Protein AF-C6M3B5-F1 (afdb_monomer)

Mean predicted aligned error: 11.92 Å

pLDDT: mean 76.19, std 9.46, range [53.72, 88.88]

Solvent-accessible surface area (backbone atoms only — not comparable to full-atom values): 9439 Å² total; per-residue (Å²): 133,55,73,62,57,55,43,30,52,51,47,50,52,51,34,53,52,51,49,54,52,51,52,51,53,51,52,51,50,58,68,57,42,79,78,80,58,57,77,77,69,49,50,60,62,51,52,53,50,50,50,52,50,51,52,39,49,53,50,64,75,39,30,64,60,50,34,56,70,74,48,55,76,87,71,68,60,84,68,78,72,73,92,54,72,64,62,60,51,25,51,50,38,29,52,51,11,51,51,39,32,67,55,18,52,58,51,46,52,50,55,49,49,50,54,53,50,53,56,72,68,56,84,60,91,84,60,58,67,76,71,74,56,41,74,67,52,54,52,45,52,54,51,31,49,51,39,32,53,51,11,52,45,27,50,77,37,16,69,60,52,45,54,53,55,60,73,77,105

Organism: NCBI:txid547045

Structure (mmCIF, N/CA/C/O backbone):
data_AF-C6M3B5-F1
#
_entry.id   AF-C6M3B5-F1
#
loop_
_atom_site.group_PDB
_atom_site.id
_atom_site.type_symbol
_atom_site.label_atom_id
_atom_site.label_alt_id
_atom_site.label_comp_id
_atom_site.label_asym_id
_atom_site.label_entity_id
_atom_site.label_seq_id
_atom_site.pdbx_PDB_ins_code
_atom_site.Cartn_x
_atom_site.Cartn_y
_atom_site.Cartn_z
_atom_site.occupancy
_atom_site.B_iso_or_equiv
_atom_site.auth_seq_id
_atom_site.auth_comp_id
_atom_site.auth_asym_id
_atom_site.auth_atom_id
_atom_site.pdbx_PDB_model_num
ATOM 1 N N . MET A 1 1 ? -5.257 0.038 29.234 1.00 53.72 1 MET A N 1
ATOM 2 C CA . MET A 1 1 ? -4.428 0.875 28.338 1.00 53.72 1 MET A CA 1
ATOM 3 C C . MET A 1 1 ? -5.213 2.118 27.982 1.00 53.72 1 MET A C 1
ATOM 5 O O . MET A 1 1 ? -6.385 1.980 27.654 1.00 53.72 1 MET A O 1
ATOM 9 N N . SER A 1 2 ? -4.613 3.307 28.069 1.00 69.38 2 SER A N 1
ATOM 10 C CA . SER A 1 2 ? -5.302 4.526 27.627 1.00 69.38 2 SER A CA 1
ATOM 11 C C . SER A 1 2 ? -5.334 4.596 26.090 1.00 69.38 2 SER A C 1
ATOM 13 O O . SER A 1 2 ? -4.387 4.129 25.448 1.00 69.38 2 SER A O 1
ATOM 15 N N . PRO A 1 3 ? -6.372 5.193 25.472 1.00 67.06 3 PRO A N 1
ATOM 16 C CA . PRO A 1 3 ? -6.440 5.389 24.016 1.00 67.06 3 PRO A CA 1
ATOM 17 C C . PRO A 1 3 ? -5.174 6.044 23.441 1.00 67.06 3 PRO A C 1
ATOM 19 O O . PRO A 1 3 ? -4.688 5.674 22.374 1.00 67.06 3 PRO A O 1
ATOM 22 N N . LYS A 1 4 ? -4.563 6.943 24.219 1.00 69.88 4 LYS A N 1
ATOM 23 C CA . LYS A 1 4 ? -3.282 7.587 23.915 1.00 69.88 4 LYS A CA 1
ATOM 24 C C . LYS A 1 4 ? -2.112 6.600 23.819 1.00 69.88 4 LYS A C 1
ATOM 26 O O . LYS A 1 4 ? -1.291 6.726 22.917 1.00 69.88 4 LYS A O 1
ATOM 31 N N . GLN A 1 5 ? -2.025 5.612 24.712 1.00 70.62 5 GLN A N 1
ATOM 32 C CA . GLN A 1 5 ? -0.976 4.584 24.659 1.00 70.62 5 GLN A CA 1
ATOM 33 C C . GLN A 1 5 ? -1.123 3.691 23.425 1.00 70.62 5 GLN A C 1
ATOM 35 O O . GLN A 1 5 ? -0.129 3.407 22.763 1.00 70.62 5 GLN A O 1
ATOM 40 N N . ILE A 1 6 ? -2.356 3.303 23.084 1.00 75.62 6 ILE A N 1
ATOM 41 C CA . ILE A 1 6 ? -2.641 2.508 21.880 1.00 75.62 6 ILE A CA 1
ATOM 42 C C . ILE A 1 6 ? -2.225 3.288 20.630 1.00 75.62 6 ILE A C 1
ATOM 44 O O . ILE A 1 6 ? -1.546 2.743 19.763 1.00 75.62 6 ILE A O 1
ATOM 48 N N . LEU A 1 7 ? -2.557 4.581 20.568 1.00 74.62 7 LEU A N 1
ATOM 49 C CA . LEU A 1 7 ? -2.202 5.431 19.436 1.00 74.62 7 LEU A CA 1
ATOM 50 C C . LEU A 1 7 ? -0.683 5.619 19.301 1.00 74.62 7 LEU A C 1
ATOM 52 O O . LEU A 1 7 ? -0.159 5.531 18.197 1.00 74.62 7 LEU A O 1
ATOM 56 N N . ILE A 1 8 ? 0.045 5.801 20.407 1.00 77.00 8 ILE A N 1
ATOM 57 C CA . ILE A 1 8 ? 1.518 5.878 20.393 1.00 77.00 8 ILE A CA 1
ATOM 58 C C . ILE A 1 8 ? 2.134 4.582 19.845 1.00 77.00 8 ILE A C 1
ATOM 60 O O . ILE A 1 8 ? 3.068 4.637 19.043 1.00 77.00 8 ILE A O 1
ATOM 64 N N . VAL A 1 9 ? 1.615 3.419 20.255 1.00 77.25 9 VAL A N 1
ATOM 65 C CA . VAL A 1 9 ? 2.080 2.117 19.751 1.00 77.25 9 VAL A CA 1
ATOM 66 C C . VAL A 1 9 ? 1.764 1.966 18.262 1.00 77.25 9 VAL A C 1
ATOM 68 O O . VAL A 1 9 ? 2.643 1.572 17.500 1.00 77.25 9 VAL A O 1
ATOM 71 N N . ALA A 1 10 ? 0.556 2.338 17.831 1.00 78.31 10 ALA A N 1
ATOM 72 C CA . ALA A 1 10 ? 0.160 2.298 16.425 1.00 78.31 10 ALA A CA 1
ATOM 73 C C . ALA A 1 10 ? 1.048 3.198 15.551 1.00 78.31 10 ALA A C 1
ATOM 75 O O . ALA A 1 10 ? 1.528 2.754 14.511 1.00 78.31 10 ALA A O 1
ATOM 76 N N . VAL A 1 11 ? 1.342 4.425 15.999 1.00 81.12 11 VAL A N 1
ATOM 77 C CA . VAL A 1 11 ? 2.257 5.342 15.299 1.00 81.12 11 VAL A CA 1
ATOM 78 C C . VAL A 1 11 ? 3.643 4.716 15.158 1.00 81.12 11 VAL A C 1
ATOM 80 O O . VAL A 1 11 ? 4.186 4.693 14.059 1.00 81.12 11 VAL A O 1
ATOM 83 N N . ARG A 1 12 ? 4.206 4.142 16.229 1.00 82.12 12 ARG A N 1
ATOM 84 C CA . ARG A 1 12 ? 5.513 3.465 16.159 1.00 82.12 12 ARG A CA 1
ATOM 85 C C . ARG A 1 12 ? 5.517 2.291 15.184 1.00 82.12 12 ARG A C 1
ATOM 87 O O . ARG A 1 12 ? 6.481 2.131 14.441 1.00 82.12 12 ARG A O 1
ATOM 94 N N . LEU A 1 13 ? 4.452 1.492 15.168 1.00 82.25 13 LEU A N 1
ATOM 95 C CA . LEU A 1 13 ? 4.324 0.376 14.234 1.00 82.25 13 LEU A CA 1
ATOM 96 C C . LEU A 1 13 ? 4.304 0.870 12.780 1.00 82.25 13 LEU A C 1
ATOM 98 O O . LEU A 1 13 ? 5.015 0.327 11.940 1.00 82.25 13 LEU A O 1
ATOM 102 N N . ILE A 1 14 ? 3.545 1.935 12.501 1.00 82.31 14 ILE A N 1
ATOM 103 C CA . ILE A 1 14 ? 3.485 2.566 11.176 1.00 82.31 14 ILE A CA 1
ATOM 104 C C . ILE A 1 14 ? 4.865 3.067 10.752 1.00 82.31 14 ILE A C 1
ATOM 106 O O . ILE A 1 14 ? 5.270 2.826 9.619 1.00 82.31 14 ILE A O 1
ATOM 110 N N . VAL A 1 15 ? 5.611 3.710 11.656 1.00 85.56 15 VAL A N 1
ATOM 111 C CA . VAL A 1 15 ? 6.975 4.156 11.348 1.00 85.56 15 VAL A CA 1
ATOM 112 C C . VAL A 1 15 ? 7.890 2.985 11.005 1.00 85.56 15 VAL A C 1
ATOM 114 O O . VAL A 1 15 ? 8.626 3.069 10.028 1.00 85.56 15 VAL A O 1
ATOM 117 N N . LEU A 1 16 ? 7.843 1.887 11.766 1.00 85.50 16 LEU A N 1
ATOM 118 C CA . LEU A 1 16 ? 8.659 0.705 11.471 1.00 85.50 16 LEU A CA 1
ATOM 119 C C . LEU A 1 16 ? 8.343 0.137 10.085 1.00 85.50 16 LEU A C 1
ATOM 121 O O . LEU A 1 16 ? 9.261 -0.135 9.315 1.00 85.50 16 LEU A O 1
ATOM 125 N N . ILE A 1 17 ? 7.058 0.013 9.748 1.00 84.94 17 ILE A N 1
ATOM 126 C CA . ILE A 1 17 ? 6.621 -0.437 8.421 1.00 84.94 17 ILE A CA 1
ATOM 127 C C . ILE A 1 17 ? 7.133 0.525 7.340 1.00 84.94 17 ILE A C 1
ATOM 129 O O . ILE A 1 17 ? 7.702 0.078 6.347 1.00 84.94 17 ILE A O 1
ATOM 133 N N . GLY A 1 18 ? 6.995 1.835 7.555 1.00 83.50 18 GLY A N 1
ATOM 134 C CA . GLY A 1 18 ? 7.456 2.866 6.628 1.00 83.50 18 GLY A CA 1
ATOM 135 C C . GLY A 1 18 ? 8.967 2.836 6.387 1.00 83.50 18 GLY A C 1
ATOM 136 O O . GLY A 1 18 ? 9.408 2.933 5.241 1.00 83.50 18 GLY A O 1
ATOM 137 N N . ILE A 1 19 ? 9.769 2.631 7.437 1.00 86.00 19 ILE A N 1
ATOM 138 C CA . ILE A 1 19 ? 11.229 2.482 7.329 1.00 86.00 19 ILE A CA 1
ATOM 139 C C . ILE A 1 19 ? 11.580 1.241 6.506 1.00 86.00 19 ILE A C 1
ATOM 141 O O . ILE A 1 19 ? 12.385 1.337 5.583 1.00 86.00 19 ILE A O 1
ATOM 145 N N . VAL A 1 20 ? 10.965 0.093 6.807 1.00 87.00 20 VAL A N 1
ATOM 146 C CA . VAL A 1 20 ? 11.221 -1.162 6.082 1.00 87.00 20 VAL A CA 1
ATOM 147 C C . VAL A 1 20 ? 10.858 -1.025 4.603 1.00 87.00 20 VAL A C 1
ATOM 149 O O . VAL A 1 20 ? 11.650 -1.416 3.748 1.00 87.00 20 VAL A O 1
ATOM 152 N N . GLN A 1 21 ? 9.710 -0.420 4.288 1.00 83.06 21 GLN A N 1
ATOM 153 C CA . GLN A 1 21 ? 9.297 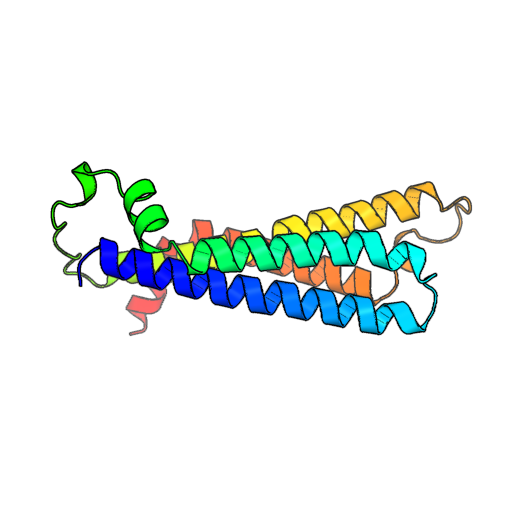-0.161 2.905 1.00 83.06 21 GLN A CA 1
ATOM 154 C C . GLN A 1 21 ? 10.280 0.767 2.184 1.00 83.06 21 GLN A C 1
ATOM 156 O O . GLN A 1 21 ? 10.737 0.443 1.092 1.00 83.06 21 GLN A O 1
ATOM 161 N N . THR A 1 22 ? 10.670 1.875 2.820 1.00 86.06 22 THR A N 1
ATOM 162 C CA . THR A 1 22 ? 11.637 2.834 2.257 1.00 86.06 22 THR A CA 1
ATOM 163 C C . THR A 1 22 ? 12.978 2.156 1.971 1.00 86.06 22 THR A C 1
ATOM 165 O O . THR A 1 22 ? 13.553 2.345 0.901 1.00 86.06 22 THR A O 1
ATOM 168 N N . LEU A 1 23 ? 13.461 1.321 2.897 1.00 84.81 23 LEU A N 1
ATOM 169 C CA . LEU A 1 23 ? 14.717 0.595 2.735 1.00 84.81 23 LEU A CA 1
ATOM 170 C C . LEU A 1 23 ? 14.631 -0.451 1.616 1.00 84.81 23 LEU A C 1
ATOM 172 O O . LEU A 1 23 ? 15.552 -0.552 0.809 1.00 84.81 23 LEU A O 1
ATOM 176 N N . SER A 1 24 ? 13.515 -1.181 1.526 1.00 83.00 24 SER A N 1
ATOM 177 C CA . SER A 1 24 ? 13.271 -2.131 0.436 1.00 83.00 24 SER A CA 1
ATOM 178 C C . SER A 1 24 ? 13.305 -1.436 -0.925 1.00 83.00 24 SER A C 1
ATOM 180 O O . SER A 1 24 ? 13.967 -1.926 -1.836 1.00 83.00 24 SER A O 1
ATOM 182 N N . SER A 1 25 ? 12.661 -0.272 -1.055 1.00 80.19 25 SER A N 1
ATOM 183 C CA . SER A 1 25 ? 12.676 0.504 -2.299 1.00 80.19 25 SER A CA 1
ATOM 184 C C . SER A 1 25 ? 14.082 0.972 -2.677 1.00 80.19 25 SER A C 1
ATOM 186 O O . SER A 1 25 ? 14.452 0.899 -3.847 1.00 80.19 25 SER A O 1
ATOM 188 N N . ILE A 1 26 ? 14.897 1.392 -1.702 1.00 82.62 26 ILE A N 1
ATOM 189 C CA . ILE A 1 26 ? 16.305 1.751 -1.939 1.00 82.62 26 ILE A CA 1
ATOM 190 C C . ILE A 1 26 ? 17.083 0.546 -2.491 1.00 82.62 26 ILE A C 1
ATOM 192 O O . ILE A 1 26 ? 17.797 0.685 -3.483 1.00 82.62 26 ILE A O 1
ATOM 196 N N . VAL A 1 27 ? 16.919 -0.643 -1.899 1.00 81.69 27 VAL A N 1
ATOM 197 C CA . VAL A 1 27 ? 17.578 -1.875 -2.373 1.00 81.69 27 VAL A CA 1
ATOM 198 C C . VAL A 1 27 ? 17.167 -2.209 -3.808 1.00 81.69 27 VAL A C 1
ATOM 200 O O . VAL A 1 27 ? 18.026 -2.541 -4.624 1.00 81.69 27 VAL A O 1
ATOM 203 N N . THR A 1 28 ? 15.883 -2.078 -4.149 1.00 78.50 28 THR A N 1
ATOM 204 C CA . THR A 1 28 ? 15.387 -2.314 -5.512 1.00 78.50 28 THR A CA 1
ATOM 205 C C . THR A 1 28 ? 16.019 -1.364 -6.531 1.00 78.50 28 THR A C 1
ATOM 207 O O . THR A 1 28 ? 16.408 -1.809 -7.609 1.00 78.50 28 THR A O 1
ATOM 210 N N . ILE A 1 29 ? 16.194 -0.085 -6.182 1.00 77.56 29 ILE A N 1
ATOM 211 C CA . ILE A 1 29 ? 16.874 0.896 -7.044 1.00 77.56 29 ILE A CA 1
ATOM 212 C C . ILE A 1 29 ? 18.324 0.479 -7.290 1.00 77.56 29 ILE A C 1
ATOM 214 O O . ILE A 1 29 ? 18.774 0.477 -8.433 1.00 77.56 29 ILE A O 1
ATOM 218 N N . PHE A 1 30 ? 19.050 0.071 -6.244 1.00 76.06 30 PHE A N 1
ATOM 219 C CA . PHE A 1 30 ? 20.430 -0.394 -6.397 1.00 76.06 30 PHE A CA 1
ATOM 220 C C . PHE A 1 30 ? 20.525 -1.672 -7.242 1.00 76.06 30 PHE A C 1
ATOM 222 O O . PHE A 1 30 ? 21.401 -1.760 -8.102 1.00 76.06 30 PHE A O 1
ATOM 229 N N . ALA A 1 31 ? 19.600 -2.620 -7.071 1.00 75.81 31 ALA A N 1
ATOM 230 C CA . ALA A 1 31 ? 19.555 -3.846 -7.869 1.00 75.81 31 ALA A CA 1
ATOM 231 C C . ALA A 1 31 ? 19.310 -3.573 -9.366 1.00 75.81 31 ALA A C 1
ATOM 233 O O . ALA A 1 31 ? 19.891 -4.246 -10.212 1.00 75.81 31 ALA A O 1
ATOM 234 N N . GLN A 1 32 ? 18.492 -2.569 -9.697 1.00 68.31 32 GLN A N 1
ATOM 235 C CA . GLN A 1 32 ? 18.211 -2.164 -11.083 1.00 68.31 32 GLN A CA 1
ATOM 236 C C . GLN A 1 32 ? 19.294 -1.244 -11.669 1.00 68.31 32 GLN A C 1
ATOM 238 O O . GLN A 1 32 ? 19.488 -1.194 -12.880 1.00 68.31 32 GLN A O 1
ATOM 243 N N . SER A 1 33 ? 20.039 -0.526 -10.823 1.00 62.50 33 SER A N 1
ATOM 244 C CA . SER A 1 33 ? 21.076 0.411 -11.270 1.00 62.50 33 SER A CA 1
ATOM 245 C C . SER A 1 33 ? 22.299 -0.252 -11.908 1.00 62.50 33 SER A C 1
ATOM 247 O O . SER A 1 33 ? 23.014 0.400 -12.663 1.00 62.50 33 SER A O 1
ATOM 249 N N . GLY A 1 34 ? 22.520 -1.545 -11.644 1.00 59.31 34 GLY A N 1
ATOM 250 C CA . GLY A 1 34 ? 23.639 -2.303 -12.202 1.00 59.31 34 GLY A CA 1
ATOM 251 C C . GLY A 1 34 ? 23.556 -2.566 -13.710 1.00 59.31 34 GLY A C 1
ATOM 252 O O . GLY A 1 34 ? 24.570 -2.954 -14.284 1.00 59.31 34 GLY A O 1
ATOM 253 N N . SER A 1 35 ? 22.395 -2.372 -14.355 1.00 58.09 35 SER A N 1
ATOM 254 C CA . SER A 1 35 ? 22.210 -2.725 -15.770 1.00 58.09 35 SER A CA 1
ATOM 255 C C . SER A 1 35 ? 22.189 -1.544 -16.745 1.00 58.09 35 SER A C 1
ATOM 257 O O . SER A 1 35 ? 22.676 -1.721 -17.855 1.00 58.09 35 SER A O 1
ATOM 259 N N . GLU A 1 36 ? 21.662 -0.360 -16.395 1.00 58.19 36 GLU A N 1
ATOM 260 C CA . GLU A 1 36 ? 21.395 0.688 -17.415 1.00 58.19 36 GLU A CA 1
ATOM 261 C C . GLU A 1 36 ? 21.454 2.158 -16.934 1.00 58.19 36 GLU A C 1
ATOM 263 O O . GLU A 1 36 ? 21.323 3.071 -17.751 1.00 58.19 36 GLU A O 1
ATOM 268 N N . TYR A 1 37 ? 21.665 2.442 -15.641 1.00 59.50 37 TYR A N 1
ATOM 269 C CA 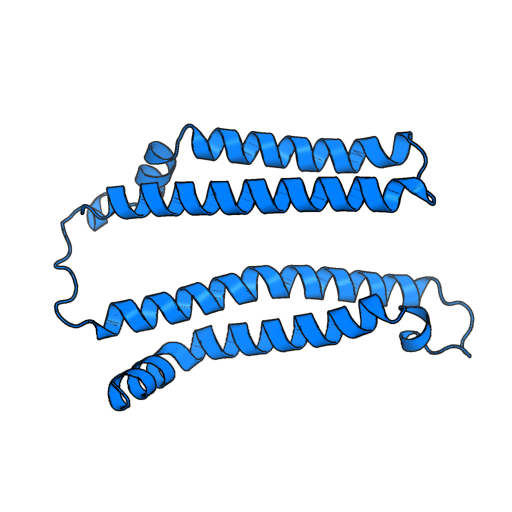. TYR A 1 37 ? 21.515 3.808 -15.112 1.00 59.50 37 TYR A CA 1
ATOM 270 C C . TYR A 1 37 ? 22.838 4.569 -14.966 1.00 59.50 37 TYR A C 1
ATOM 272 O O . TYR A 1 37 ? 23.790 4.105 -14.341 1.00 59.50 37 TYR A O 1
ATOM 280 N N . ASN A 1 38 ? 22.870 5.804 -15.475 1.00 67.88 38 ASN A N 1
ATOM 281 C CA . ASN A 1 38 ? 23.975 6.733 -15.242 1.00 67.88 38 ASN A CA 1
ATOM 282 C C . ASN A 1 38 ? 23.947 7.215 -13.776 1.00 67.88 38 ASN A C 1
ATOM 284 O O . ASN A 1 38 ? 22.876 7.509 -13.243 1.00 67.88 38 ASN A O 1
ATOM 288 N N . SER A 1 39 ? 25.101 7.351 -13.117 1.00 66.38 39 SER A N 1
ATOM 289 C CA . SER A 1 39 ? 25.197 7.682 -11.680 1.00 66.38 39 SER A CA 1
ATOM 290 C C . SER A 1 39 ? 24.478 8.987 -11.298 1.00 66.38 39 SER A C 1
ATOM 292 O O . SER A 1 39 ? 23.935 9.105 -10.200 1.00 66.38 39 SER A O 1
ATOM 294 N N . ALA A 1 40 ? 24.379 9.936 -12.233 1.00 67.25 40 ALA A N 1
ATOM 295 C CA . ALA A 1 40 ? 23.626 11.180 -12.067 1.00 67.25 40 ALA A CA 1
ATOM 296 C C . ALA A 1 40 ? 22.096 10.984 -11.987 1.00 67.25 40 ALA A C 1
ATOM 298 O O . ALA A 1 40 ? 21.409 11.775 -11.345 1.00 67.25 40 ALA A O 1
ATOM 299 N N . GLN A 1 41 ? 21.548 9.928 -12.595 1.00 71.31 41 GLN A N 1
ATOM 300 C CA . GLN A 1 41 ? 20.109 9.629 -12.579 1.00 71.31 41 GLN A CA 1
ATOM 301 C C . GLN A 1 41 ? 19.658 8.981 -11.260 1.00 71.31 41 GLN A C 1
ATOM 303 O O . GLN A 1 41 ? 18.474 9.020 -10.937 1.00 71.31 41 GLN A O 1
ATOM 308 N N . LEU A 1 42 ? 20.591 8.442 -10.466 1.00 74.19 42 LEU A N 1
ATOM 309 C CA . LEU A 1 42 ? 20.312 7.841 -9.155 1.00 74.19 42 LEU A CA 1
ATOM 310 C C . LEU A 1 42 ? 20.233 8.874 -8.022 1.00 74.19 42 LEU A C 1
ATOM 312 O O . LEU A 1 42 ? 19.610 8.607 -6.994 1.00 74.19 42 LEU A O 1
ATOM 316 N N . LEU A 1 43 ? 20.812 10.064 -8.212 1.00 78.50 43 LEU A N 1
ATOM 317 C CA . LEU A 1 43 ? 20.833 11.134 -7.209 1.00 78.50 43 LEU A CA 1
ATOM 318 C C . LEU A 1 43 ? 19.424 11.594 -6.815 1.00 78.50 43 LEU A C 1
ATOM 320 O O . LEU A 1 43 ? 19.128 11.731 -5.627 1.00 78.50 43 LEU A O 1
ATOM 324 N N . LEU A 1 44 ? 18.545 11.800 -7.800 1.00 80.06 44 LEU A N 1
ATOM 325 C CA . LEU A 1 44 ? 17.186 12.283 -7.555 1.00 80.06 44 LEU A CA 1
ATOM 326 C C . LEU A 1 44 ? 16.340 11.248 -6.777 1.00 80.06 44 LEU A C 1
ATOM 328 O O . LEU A 1 44 ? 15.862 11.607 -5.698 1.00 80.06 44 LEU A O 1
ATOM 332 N N . PRO A 1 45 ? 16.205 9.974 -7.208 1.00 80.38 45 PRO A N 1
ATOM 333 C CA . PRO A 1 45 ? 15.506 8.954 -6.425 1.00 80.38 45 PRO A CA 1
ATOM 334 C C . PRO A 1 45 ? 16.075 8.808 -5.012 1.00 80.38 45 PRO A C 1
ATOM 336 O O . PRO A 1 45 ? 15.320 8.813 -4.042 1.00 80.38 45 PRO A O 1
ATOM 339 N N . LEU A 1 46 ? 17.404 8.739 -4.873 1.00 82.69 46 LEU A N 1
ATOM 340 C CA . LEU A 1 46 ? 18.045 8.530 -3.576 1.00 82.69 46 LEU A CA 1
ATOM 341 C C . LEU A 1 46 ? 17.790 9.699 -2.615 1.00 82.69 46 LEU A C 1
ATOM 343 O O . LEU A 1 46 ? 17.545 9.472 -1.432 1.00 82.69 46 LEU A O 1
ATOM 347 N N . SER A 1 47 ? 17.768 10.938 -3.119 1.00 84.12 47 SER A N 1
ATOM 348 C CA . SER A 1 47 ? 17.427 12.120 -2.317 1.00 84.12 47 SER A CA 1
ATOM 349 C C . SER A 1 47 ? 15.982 12.088 -1.803 1.00 84.12 47 SER A C 1
ATOM 351 O O . SER A 1 47 ? 15.734 12.408 -0.640 1.00 84.12 47 SER A O 1
ATOM 353 N N . ILE A 1 48 ? 15.040 11.621 -2.629 1.00 85.81 48 ILE A N 1
ATOM 354 C CA . ILE A 1 48 ? 13.624 11.490 -2.271 1.00 85.81 48 ILE A CA 1
ATOM 355 C C . ILE A 1 48 ? 13.449 10.418 -1.190 1.00 85.81 48 ILE A C 1
ATOM 357 O O . ILE A 1 48 ? 12.814 10.667 -0.165 1.00 85.81 48 ILE A O 1
ATOM 361 N N . TYR A 1 49 ? 14.049 9.238 -1.370 1.00 84.06 49 TYR A N 1
ATOM 362 C CA . TYR A 1 49 ? 13.972 8.172 -0.367 1.00 84.06 49 TYR A CA 1
ATOM 363 C C . TYR A 1 49 ? 14.724 8.525 0.923 1.00 84.06 49 TYR A C 1
ATOM 365 O O . TYR A 1 49 ? 14.248 8.198 2.009 1.00 84.06 49 TYR A O 1
ATOM 373 N N . GLY A 1 50 ? 15.838 9.258 0.834 1.00 85.94 50 GLY A N 1
ATOM 374 C CA . GLY A 1 50 ? 16.534 9.815 1.995 1.00 85.94 50 GLY A CA 1
ATOM 375 C C . GLY A 1 50 ? 15.669 10.806 2.779 1.00 85.94 50 GLY A C 1
ATOM 376 O O . GLY A 1 50 ? 15.608 10.735 4.007 1.00 85.94 50 GLY A O 1
ATOM 377 N N . PHE A 1 51 ? 14.931 11.675 2.081 1.00 88.69 51 PHE A N 1
ATOM 378 C CA . PHE A 1 51 ? 13.958 12.573 2.704 1.00 88.69 51 PHE A CA 1
ATOM 379 C C . PHE A 1 51 ? 12.826 11.805 3.400 1.00 88.69 51 PHE A C 1
ATOM 381 O O . PHE A 1 51 ? 12.491 12.120 4.542 1.00 88.69 51 PHE A O 1
ATOM 388 N N . TYR A 1 52 ? 12.277 10.758 2.770 1.00 85.81 52 TYR A N 1
ATOM 389 C CA . TYR A 1 52 ? 11.275 9.898 3.410 1.00 85.81 52 TYR A CA 1
ATOM 390 C C . TYR A 1 52 ? 11.804 9.242 4.688 1.00 85.81 52 TYR A C 1
ATOM 392 O O . TYR A 1 52 ? 11.109 9.218 5.702 1.00 85.81 52 TYR A O 1
ATOM 400 N N . LEU A 1 53 ? 13.047 8.764 4.676 1.00 86.88 53 LEU A N 1
ATOM 401 C CA . LEU A 1 53 ? 13.687 8.158 5.844 1.00 86.88 53 LEU A CA 1
ATOM 402 C C . LEU A 1 53 ? 13.851 9.174 6.986 1.00 86.88 53 LEU A C 1
ATOM 404 O O . LEU A 1 53 ? 13.528 8.874 8.136 1.00 86.88 53 LEU A O 1
ATOM 408 N N . ALA A 1 54 ? 14.256 10.407 6.666 1.00 87.31 54 ALA A N 1
ATOM 409 C CA . ALA A 1 54 ? 14.315 11.502 7.632 1.00 87.31 54 ALA A CA 1
ATOM 410 C C . ALA A 1 54 ? 12.927 11.850 8.202 1.00 87.31 54 ALA A C 1
ATOM 412 O O . ALA A 1 54 ? 12.784 12.040 9.411 1.00 87.31 54 ALA A O 1
ATOM 413 N N . ALA A 1 55 ? 11.889 11.873 7.362 1.00 86.56 55 ALA A N 1
ATOM 414 C CA . ALA A 1 55 ? 10.514 12.092 7.800 1.00 86.56 55 ALA A CA 1
ATOM 415 C C . ALA A 1 55 ? 10.038 10.984 8.755 1.00 86.56 55 ALA A C 1
ATOM 417 O O . ALA A 1 55 ? 9.465 11.283 9.804 1.00 86.56 55 ALA A O 1
ATOM 418 N N . TRP A 1 56 ? 10.335 9.714 8.462 1.00 87.00 56 TRP A N 1
ATOM 419 C CA . TRP A 1 56 ? 10.020 8.598 9.356 1.00 87.00 56 TRP A CA 1
ATOM 420 C C . TRP A 1 56 ? 10.725 8.710 10.710 1.00 87.00 56 TRP A C 1
ATOM 422 O O . TRP A 1 56 ? 10.096 8.487 11.745 1.00 87.00 56 TRP A O 1
ATOM 432 N N . LEU A 1 57 ? 11.994 9.124 10.729 1.00 85.12 57 LEU A N 1
ATOM 433 C CA . LEU A 1 57 ? 12.733 9.375 11.971 1.00 85.12 57 LEU A CA 1
ATOM 434 C C . LEU A 1 57 ? 12.141 10.541 12.775 1.00 85.12 57 LEU A C 1
ATOM 436 O O . LEU A 1 57 ? 12.037 10.452 13.997 1.00 85.12 57 LEU A O 1
ATOM 440 N N . LEU A 1 58 ? 11.679 11.607 12.117 1.00 85.19 58 LEU A N 1
ATOM 441 C CA . LEU A 1 58 ? 10.967 12.696 12.795 1.00 85.19 58 LEU A CA 1
ATOM 442 C C . LEU A 1 58 ? 9.666 12.203 13.443 1.00 85.19 58 LEU A C 1
ATOM 444 O O . LEU A 1 58 ? 9.392 12.520 14.603 1.00 85.19 58 LEU A O 1
ATOM 448 N N . VAL A 1 59 ? 8.889 11.378 12.736 1.00 82.00 59 VAL A N 1
ATOM 449 C CA . VAL A 1 59 ? 7.668 10.755 13.275 1.00 82.00 59 VAL A CA 1
ATOM 450 C C . VAL A 1 59 ? 8.000 9.812 14.444 1.00 82.00 59 VAL A C 1
ATOM 452 O O . VAL A 1 59 ? 7.265 9.784 15.433 1.00 82.00 59 VAL A O 1
ATOM 455 N N . TRP A 1 60 ? 9.132 9.100 14.386 1.00 84.00 60 TRP A N 1
ATOM 456 C CA . TRP A 1 60 ? 9.633 8.257 15.480 1.00 84.00 60 TRP A CA 1
ATOM 457 C C . TRP A 1 60 ? 10.006 9.046 16.739 1.00 84.00 60 TRP A C 1
ATOM 459 O O . TRP A 1 60 ? 9.788 8.560 17.851 1.00 84.00 60 TRP A O 1
ATOM 469 N N . CYS A 1 61 ? 10.566 10.248 16.577 1.00 80.25 61 CYS A N 1
ATOM 470 C CA . CYS A 1 61 ? 10.974 11.115 17.684 1.00 80.25 61 CYS A CA 1
ATOM 471 C C . CYS A 1 61 ? 9.784 11.798 18.374 1.00 80.25 61 CYS A C 1
ATOM 473 O O . CYS A 1 61 ? 9.838 12.045 19.578 1.00 80.25 61 CYS A O 1
ATOM 475 N N . PHE A 1 62 ? 8.685 12.055 17.652 1.00 80.94 62 PHE A N 1
ATOM 476 C CA . PHE A 1 62 ? 7.513 12.769 18.180 1.00 80.94 62 PHE A CA 1
ATOM 477 C C . PHE A 1 62 ? 6.185 11.980 18.145 1.00 80.94 62 PHE A C 1
ATOM 479 O O . PHE A 1 62 ? 5.139 12.550 17.814 1.00 80.94 62 PHE A O 1
ATOM 486 N N . PRO A 1 63 ? 6.140 10.699 18.565 1.00 72.88 63 PRO A N 1
ATOM 487 C CA . PRO A 1 63 ? 4.930 9.886 18.470 1.00 72.88 63 PRO A CA 1
ATOM 488 C C . PRO A 1 63 ? 3.842 10.387 19.429 1.00 72.88 63 PRO A C 1
ATOM 490 O O . PRO A 1 63 ? 2.657 10.306 19.121 1.00 72.88 63 PRO A O 1
ATOM 493 N N . ALA A 1 64 ? 4.232 10.959 20.575 1.00 64.50 64 ALA A N 1
ATOM 494 C CA . ALA A 1 64 ? 3.305 11.530 21.551 1.00 64.50 64 ALA A CA 1
ATOM 495 C C . ALA A 1 64 ? 2.682 12.852 21.073 1.00 64.50 64 ALA A C 1
ATOM 497 O O . ALA A 1 64 ? 1.503 13.091 21.324 1.00 64.50 64 ALA A O 1
ATOM 498 N N . THR A 1 65 ? 3.440 13.687 20.355 1.00 73.62 65 THR A N 1
ATOM 499 C CA . THR A 1 65 ? 2.936 14.934 19.756 1.00 73.62 65 THR A CA 1
ATOM 500 C C . THR A 1 65 ? 1.917 14.632 18.665 1.00 73.62 65 THR A C 1
ATOM 502 O O . THR A 1 65 ? 0.857 15.250 18.615 1.00 73.62 65 THR A O 1
ATOM 505 N N . ILE A 1 66 ? 2.206 13.628 17.834 1.00 73.00 66 ILE A N 1
ATOM 506 C CA . ILE A 1 66 ? 1.293 13.138 16.799 1.00 73.00 66 ILE A CA 1
ATOM 507 C C . ILE A 1 66 ? 0.036 12.557 17.447 1.00 73.00 66 ILE A C 1
ATOM 509 O O . ILE A 1 66 ? -1.070 12.946 17.083 1.00 73.00 66 ILE A O 1
ATOM 513 N N . ALA A 1 67 ? 0.191 11.714 18.470 1.00 68.94 67 ALA A N 1
ATOM 514 C CA . ALA A 1 67 ? -0.941 11.153 19.197 1.00 68.94 67 ALA A CA 1
ATOM 515 C C . ALA A 1 67 ? -1.826 12.235 19.841 1.00 68.94 67 ALA A C 1
ATOM 517 O O . ALA A 1 67 ? -3.044 12.152 19.748 1.00 68.94 67 ALA A O 1
ATOM 518 N N . ASN A 1 68 ? -1.241 13.278 20.439 1.00 69.81 68 ASN A N 1
ATOM 519 C CA . ASN A 1 68 ? -1.999 14.396 21.009 1.00 69.81 68 ASN A CA 1
ATOM 520 C C . ASN A 1 68 ? -2.730 15.225 19.941 1.00 69.81 68 ASN A C 1
ATOM 522 O O . ASN A 1 68 ? -3.793 15.764 20.218 1.00 69.81 68 ASN A O 1
ATOM 526 N N . ARG A 1 69 ? -2.174 15.339 18.728 1.00 71.38 69 ARG A N 1
ATOM 527 C CA . ARG A 1 69 ? -2.794 16.097 17.631 1.00 71.38 69 ARG A CA 1
ATOM 528 C C . ARG A 1 69 ? -3.910 15.316 16.934 1.00 71.38 69 ARG A C 1
ATOM 530 O O . ARG A 1 69 ? -4.870 15.920 16.471 1.00 71.38 69 ARG A O 1
ATOM 537 N N . LEU A 1 70 ? -3.781 13.991 16.861 1.00 65.62 70 LEU A N 1
ATOM 538 C CA . LEU A 1 70 ? -4.799 13.093 16.309 1.00 65.62 70 LEU A CA 1
ATOM 539 C C . LEU A 1 70 ? -5.942 12.802 17.287 1.00 65.62 70 LEU A C 1
ATOM 541 O O . LEU A 1 70 ? -7.028 12.445 16.839 1.00 65.62 70 LEU A O 1
ATOM 545 N N . LEU A 1 71 ? -5.710 12.932 18.598 1.00 64.56 71 LEU A N 1
ATOM 546 C CA . LEU A 1 71 ? -6.709 12.653 19.626 1.00 64.56 71 LEU A CA 1
ATOM 547 C C . LEU A 1 71 ? -7.258 13.970 20.211 1.00 64.56 71 LEU A C 1
ATOM 549 O O . LEU A 1 71 ? -6.658 14.518 21.139 1.00 64.56 71 LEU A O 1
ATOM 553 N N . PRO A 1 72 ? -8.377 14.506 19.693 1.00 62.19 72 PRO A N 1
ATOM 554 C CA . PRO A 1 72 ? -8.988 15.705 20.256 1.00 62.19 72 PRO A CA 1
ATOM 555 C C . PRO A 1 72 ? -9.412 15.466 21.715 1.00 62.19 72 PRO A C 1
ATOM 557 O O . PRO A 1 72 ? -9.831 14.365 22.073 1.00 62.19 72 PRO A O 1
ATOM 560 N N . GLU A 1 73 ? -9.298 16.492 22.565 1.00 61.56 73 GLU A N 1
ATOM 561 C CA . GLU A 1 73 ? -9.460 16.378 24.029 1.00 61.56 73 GLU A CA 1
ATOM 562 C C . GLU A 1 73 ? -10.788 15.729 24.463 1.00 61.56 73 GLU A C 1
ATOM 564 O O . GLU A 1 73 ? -10.823 15.002 25.451 1.00 61.56 73 GLU A O 1
ATOM 569 N N . HIS A 1 74 ? -11.858 15.874 23.674 1.00 56.50 74 HIS A N 1
ATOM 570 C CA . HIS A 1 74 ? -13.164 15.254 23.941 1.00 56.50 74 HIS A CA 1
ATOM 571 C C . HIS A 1 74 ? -13.192 13.714 23.813 1.00 56.50 74 HIS A C 1
ATOM 573 O O . HIS A 1 74 ? -14.131 13.083 24.295 1.00 56.50 74 HIS A O 1
ATOM 579 N N . LEU A 1 75 ? -12.185 13.096 23.181 1.00 55.97 75 LEU A N 1
ATOM 580 C CA . LEU A 1 75 ? -12.010 11.636 23.086 1.00 55.97 75 LEU A CA 1
ATOM 581 C C . LEU A 1 75 ? -11.052 11.082 24.157 1.00 55.97 75 LEU A C 1
ATOM 583 O O . LEU A 1 75 ? -10.782 9.881 24.183 1.00 55.97 75 LEU A O 1
ATOM 587 N N . GLN A 1 76 ? -10.512 11.940 25.032 1.00 56.31 76 GLN A N 1
ATOM 588 C CA . GLN A 1 76 ? -9.657 11.519 26.149 1.00 56.31 76 GLN A CA 1
ATOM 589 C C . GLN A 1 76 ? -10.459 11.003 27.348 1.00 56.31 76 GLN A C 1
ATOM 591 O O . GLN A 1 76 ? -9.897 10.325 28.211 1.00 56.31 76 GLN A O 1
ATOM 596 N N . THR A 1 77 ? -11.766 11.268 27.392 1.00 55.97 77 THR A N 1
ATOM 597 C CA . THR A 1 77 ? -12.692 10.609 28.312 1.00 55.97 77 THR A CA 1
ATOM 598 C C . THR A 1 77 ? -12.656 9.116 28.019 1.00 55.97 77 THR A C 1
ATOM 600 O O . THR A 1 77 ? -12.903 8.705 26.887 1.00 55.97 77 THR A O 1
ATOM 603 N N . ALA A 1 78 ? -12.299 8.307 29.018 1.00 54.41 78 ALA A N 1
ATOM 604 C CA . ALA A 1 78 ? -12.205 6.860 28.887 1.00 54.41 78 ALA A CA 1
ATOM 605 C C . ALA A 1 78 ? -13.546 6.290 28.396 1.00 54.41 78 ALA A C 1
ATOM 607 O O . ALA A 1 78 ? -14.459 6.065 29.185 1.00 54.41 78 ALA A O 1
ATOM 608 N N . GLN A 1 79 ? -13.682 6.089 27.083 1.00 56.78 79 GLN A N 1
ATOM 609 C CA . GLN A 1 79 ? -14.792 5.329 26.530 1.00 56.78 79 GLN A CA 1
ATOM 610 C C . GLN A 1 79 ? -14.690 3.918 27.100 1.00 56.78 79 GLN A C 1
ATOM 612 O O . GLN A 1 79 ? -13.628 3.292 27.021 1.00 56.78 79 GLN A O 1
ATOM 617 N N . GLU A 1 80 ? -15.781 3.432 27.696 1.00 56.31 80 GLU A N 1
ATOM 618 C CA . GLU A 1 80 ? -15.861 2.043 28.131 1.00 56.31 80 GLU A CA 1
ATOM 619 C C . GLU A 1 80 ? -15.492 1.154 26.944 1.00 56.31 80 GL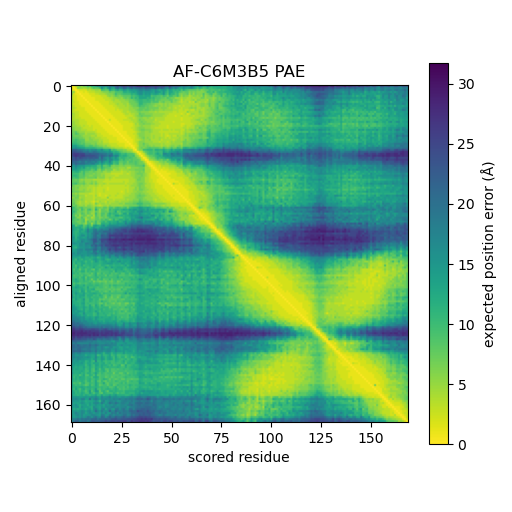U A C 1
ATOM 621 O O . GLU A 1 80 ? -16.108 1.223 25.876 1.00 56.31 80 GLU A O 1
ATOM 626 N N . THR A 1 81 ? -14.451 0.335 27.109 1.00 58.72 81 THR A N 1
ATOM 627 C CA . THR A 1 81 ? -14.077 -0.641 26.089 1.00 58.72 81 THR A CA 1
ATOM 628 C C . THR A 1 81 ? -15.308 -1.484 25.770 1.00 58.72 81 THR A C 1
ATOM 630 O O . THR A 1 81 ? -15.933 -1.985 26.713 1.00 58.72 81 THR A O 1
ATOM 633 N N . PRO A 1 82 ? -15.666 -1.671 24.487 1.00 59.44 82 PRO A N 1
ATOM 634 C C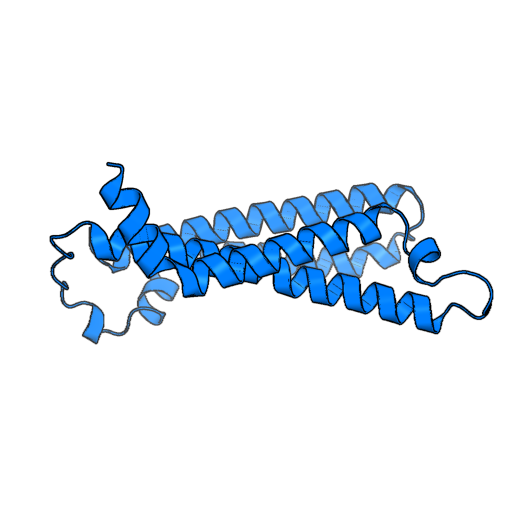A . PRO A 1 82 ? -16.824 -2.472 24.132 1.00 59.44 82 PRO A CA 1
ATOM 635 C C . PRO A 1 82 ? -16.722 -3.840 24.807 1.00 59.44 82 PRO A C 1
ATOM 637 O O . PRO A 1 82 ? -15.774 -4.584 24.557 1.00 59.44 82 PRO A O 1
ATOM 640 N N . LYS A 1 83 ? -17.687 -4.167 25.674 1.00 61.94 83 LYS A N 1
ATOM 641 C CA . LYS A 1 83 ? -17.700 -5.431 26.435 1.00 61.94 83 LYS A CA 1
ATOM 642 C C . LYS A 1 83 ? -17.811 -6.658 25.523 1.00 61.94 83 LYS A C 1
ATOM 644 O O . LYS A 1 83 ? -17.469 -7.763 25.924 1.00 61.94 83 LYS A O 1
ATOM 649 N N . HIS A 1 84 ? -18.274 -6.464 24.287 1.00 66.00 84 HIS A N 1
ATOM 650 C CA . HIS A 1 84 ? -18.400 -7.517 23.290 1.00 66.00 84 HIS A CA 1
ATOM 651 C C . HIS A 1 84 ? -17.201 -7.491 22.322 1.00 66.00 84 HIS A C 1
ATOM 653 O O . HIS A 1 84 ? -16.879 -6.425 21.805 1.00 66.00 84 HIS A O 1
ATOM 659 N N . PRO A 1 85 ? -16.597 -8.638 21.952 1.00 68.75 85 PRO A N 1
ATOM 660 C CA . PRO A 1 85 ? -15.503 -8.709 20.965 1.00 68.75 85 PRO A CA 1
ATOM 661 C C . PRO A 1 85 ? -15.908 -8.343 19.519 1.00 68.75 85 PRO A C 1
ATOM 663 O O . PRO A 1 85 ? -15.063 -8.254 18.630 1.00 68.75 85 PRO A O 1
ATOM 666 N N . ALA A 1 86 ? -17.202 -8.117 19.264 1.00 71.19 86 ALA A N 1
ATOM 667 C CA . ALA A 1 86 ? -17.757 -7.863 17.935 1.00 71.19 86 ALA A CA 1
ATOM 668 C C . ALA A 1 86 ? -17.176 -6.622 17.244 1.00 71.19 86 ALA A C 1
ATOM 670 O O . ALA A 1 86 ? -16.799 -6.726 16.075 1.00 71.19 86 ALA A O 1
ATOM 671 N N . PRO A 1 87 ? -17.112 -5.456 17.917 1.00 73.56 87 PRO A N 1
ATOM 672 C CA . PRO A 1 87 ? -16.682 -4.219 17.284 1.00 73.56 87 PRO A CA 1
ATOM 673 C C . PRO A 1 87 ? -15.183 -4.254 17.002 1.00 73.56 87 PRO A C 1
ATOM 675 O O . PRO A 1 87 ? -14.771 -3.852 15.925 1.00 73.56 87 PRO A O 1
ATOM 678 N N . TRP A 1 88 ? -14.383 -4.832 17.904 1.00 76.69 88 TRP A N 1
ATOM 679 C CA . TRP A 1 88 ? -12.938 -4.990 17.722 1.00 76.69 88 TRP A CA 1
ATOM 680 C C . TRP A 1 88 ? -12.590 -5.807 16.482 1.00 76.69 88 TRP A C 1
ATOM 682 O O . TRP A 1 88 ? -11.735 -5.402 15.697 1.00 76.69 88 TRP A O 1
ATOM 692 N N . MET A 1 89 ? -13.292 -6.923 16.271 1.00 75.69 89 MET A N 1
ATOM 693 C CA . MET A 1 89 ? -13.043 -7.780 15.116 1.00 75.69 89 MET A CA 1
ATOM 694 C C . MET A 1 89 ? -13.432 -7.092 13.804 1.00 75.69 89 MET A C 1
ATOM 696 O O . MET A 1 89 ? -12.680 -7.142 12.835 1.00 75.69 89 MET A O 1
ATOM 700 N N . THR A 1 90 ? -14.568 -6.390 13.779 1.00 79.38 90 THR A N 1
ATOM 701 C CA . THR A 1 90 ? -14.991 -5.614 12.604 1.00 79.38 90 THR A CA 1
ATOM 702 C C . THR A 1 90 ? -14.011 -4.478 12.307 1.00 79.38 90 THR A C 1
ATOM 704 O O . THR A 1 90 ? -13.596 -4.329 11.163 1.00 79.38 90 THR A O 1
ATOM 707 N N . THR A 1 91 ? -13.578 -3.726 13.324 1.00 79.75 91 THR A N 1
ATOM 708 C CA . THR A 1 91 ? -12.584 -2.652 13.172 1.00 79.75 91 THR A CA 1
ATOM 709 C C . THR A 1 91 ? -11.255 -3.182 12.638 1.00 79.75 91 THR A C 1
ATOM 711 O O . THR A 1 91 ? -10.676 -2.571 11.744 1.00 79.75 91 THR A O 1
ATOM 714 N N . GLY A 1 92 ? -10.790 -4.339 13.121 1.00 81.31 92 GLY A N 1
ATOM 715 C CA . GLY A 1 92 ? -9.583 -4.990 12.604 1.00 81.31 92 GLY A CA 1
ATOM 716 C C . GLY A 1 92 ? -9.698 -5.360 11.123 1.00 81.31 92 GLY A C 1
ATOM 717 O O . GLY A 1 92 ? -8.800 -5.051 10.345 1.00 81.31 92 GLY A O 1
ATOM 718 N N . ILE A 1 93 ? -10.825 -5.949 10.708 1.00 82.94 93 ILE A N 1
ATOM 719 C CA . ILE A 1 93 ? -11.074 -6.308 9.300 1.00 82.94 93 ILE A CA 1
ATOM 720 C C . ILE A 1 93 ? -11.103 -5.058 8.409 1.00 82.94 93 ILE A C 1
ATOM 722 O O . ILE A 1 93 ? -10.495 -5.054 7.339 1.00 82.94 93 ILE A O 1
ATOM 726 N N . VAL A 1 94 ? -11.753 -3.982 8.865 1.00 82.88 94 VAL A N 1
ATOM 727 C CA . VAL A 1 94 ? -11.784 -2.704 8.137 1.00 82.88 94 VAL A CA 1
ATOM 728 C C . VAL A 1 94 ? -10.380 -2.112 8.008 1.00 82.88 94 VAL 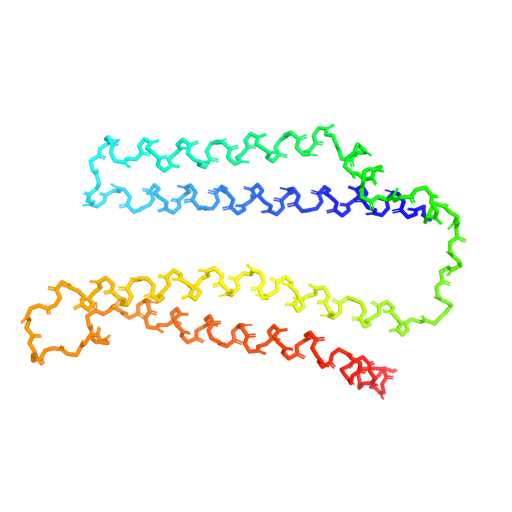A C 1
ATOM 730 O O . VAL A 1 94 ? -10.006 -1.694 6.917 1.00 82.88 94 VAL A O 1
ATOM 733 N N . LEU A 1 95 ? -9.580 -2.110 9.080 1.00 82.38 95 LEU A N 1
ATOM 734 C CA . LEU A 1 95 ? -8.201 -1.611 9.049 1.00 82.38 95 LEU A CA 1
ATOM 735 C C . LEU A 1 95 ? -7.327 -2.386 8.059 1.00 82.38 95 LEU A C 1
ATOM 737 O O . LEU A 1 95 ? -6.568 -1.767 7.316 1.00 82.38 95 LEU A O 1
ATOM 741 N N . ILE A 1 96 ? -7.466 -3.715 8.005 1.00 84.31 96 ILE A N 1
ATOM 742 C CA . ILE A 1 96 ? -6.771 -4.541 7.009 1.00 84.31 96 ILE A CA 1
ATOM 743 C C . ILE A 1 96 ? -7.225 -4.145 5.601 1.00 84.31 96 ILE A C 1
ATOM 745 O O . ILE A 1 96 ? -6.379 -3.916 4.746 1.00 84.31 96 ILE A O 1
ATOM 749 N N . GLY A 1 97 ? -8.532 -3.982 5.366 1.00 83.00 97 GLY A N 1
ATOM 750 C CA . GLY A 1 97 ? -9.057 -3.537 4.072 1.00 83.00 97 GLY A CA 1
ATOM 751 C C . GLY A 1 97 ? -8.506 -2.176 3.635 1.00 83.00 97 GLY A C 1
ATOM 752 O O . GLY A 1 97 ? -8.028 -2.043 2.510 1.00 83.00 97 GLY A O 1
ATOM 753 N N . ILE A 1 98 ? -8.493 -1.187 4.537 1.00 84.44 98 ILE A N 1
ATOM 754 C CA . ILE A 1 98 ? -7.902 0.139 4.287 1.00 84.44 98 ILE A CA 1
ATOM 755 C C . ILE A 1 98 ? -6.415 0.009 3.953 1.00 84.44 98 ILE A C 1
ATOM 757 O O . ILE A 1 98 ? -5.955 0.602 2.980 1.00 84.44 98 ILE A O 1
ATOM 761 N N . TYR A 1 99 ? -5.665 -0.782 4.723 1.00 83.62 99 TYR A N 1
ATOM 762 C CA . TYR A 1 99 ? -4.246 -1.002 4.470 1.00 83.62 99 TYR A CA 1
ATOM 763 C C . TYR A 1 99 ? -4.010 -1.650 3.100 1.00 83.62 99 TYR A C 1
ATOM 765 O O . TYR A 1 99 ? -3.203 -1.158 2.313 1.00 83.62 99 TYR A O 1
ATOM 773 N N . THR A 1 100 ? -4.761 -2.697 2.761 1.00 83.62 100 THR A N 1
ATOM 774 C CA . THR A 1 100 ? -4.675 -3.370 1.461 1.00 83.62 100 THR A CA 1
ATOM 775 C C . THR A 1 100 ? -4.978 -2.410 0.309 1.00 83.62 100 THR A C 1
ATOM 777 O O . THR A 1 100 ? -4.246 -2.406 -0.681 1.00 83.62 100 THR A O 1
ATOM 780 N N . LEU A 1 101 ? -5.996 -1.552 0.451 1.00 80.75 101 LEU A N 1
ATOM 781 C CA . LEU A 1 101 ? -6.323 -0.518 -0.537 1.00 80.75 101 LEU A CA 1
ATOM 782 C C . LEU A 1 101 ? -5.235 0.548 -0.656 1.00 80.75 101 LEU A C 1
ATOM 784 O O . LEU A 1 101 ? -4.908 0.956 -1.767 1.00 80.75 101 LEU A O 1
ATOM 788 N N . SER A 1 102 ? -4.648 0.967 0.468 1.00 82.50 102 SER A N 1
ATOM 789 C CA . SER A 1 102 ? -3.572 1.963 0.482 1.00 82.50 102 SER A CA 1
ATOM 790 C C . SER A 1 102 ? -2.331 1.510 -0.290 1.00 82.50 102 SER A C 1
ATOM 792 O O . SER A 1 102 ? -1.600 2.348 -0.800 1.00 82.50 102 SER A O 1
ATOM 794 N N . GLN A 1 103 ? -2.126 0.195 -0.410 1.00 81.56 103 GLN A N 1
ATOM 795 C CA . GLN A 1 103 ? -1.053 -0.406 -1.202 1.00 81.56 103 GLN A CA 1
ATOM 796 C C . GLN A 1 103 ? -1.482 -0.635 -2.662 1.00 81.56 103 GLN A C 1
ATOM 798 O O . GLN A 1 103 ? -0.727 -0.343 -3.582 1.00 81.56 103 GLN A O 1
ATOM 803 N N . ALA A 1 104 ? -2.711 -1.113 -2.893 1.00 83.38 104 ALA A N 1
ATOM 804 C CA . ALA A 1 104 ? -3.179 -1.455 -4.237 1.00 83.38 104 ALA A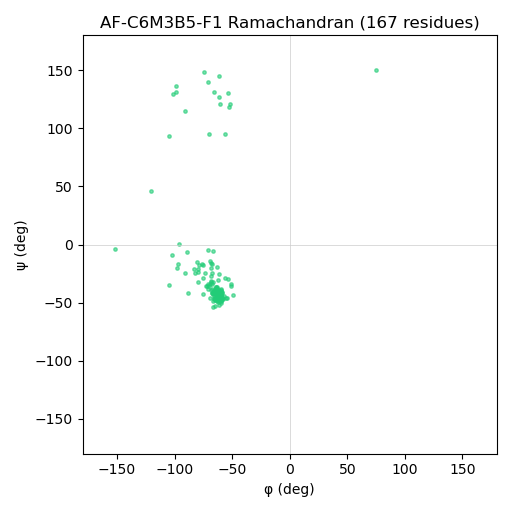 CA 1
ATOM 805 C C . ALA A 1 104 ? -3.445 -0.229 -5.127 1.00 83.38 104 ALA A C 1
ATOM 807 O O . ALA A 1 104 ? -3.206 -0.283 -6.330 1.00 83.38 104 ALA A O 1
ATOM 808 N N . ILE A 1 105 ? -3.947 0.875 -4.558 1.00 82.56 105 ILE A N 1
ATOM 809 C CA . ILE A 1 105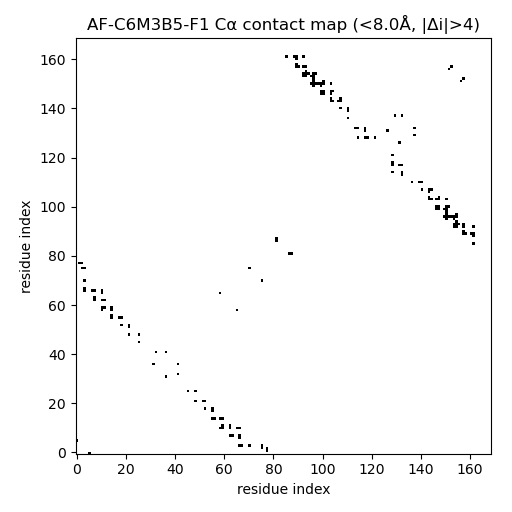 ? -4.296 2.076 -5.332 1.00 82.56 105 ILE A CA 1
ATOM 810 C C . ILE A 1 105 ? -3.053 2.717 -5.978 1.00 82.56 105 ILE A C 1
ATOM 812 O O . ILE A 1 105 ? -3.078 2.909 -7.194 1.00 82.56 105 ILE A O 1
ATOM 816 N N . PRO A 1 106 ? -1.965 3.030 -5.240 1.00 81.81 106 PRO A N 1
ATOM 817 C CA . PRO A 1 106 ? -0.757 3.593 -5.846 1.00 81.81 106 PRO A CA 1
ATOM 818 C C . PRO A 1 106 ? -0.146 2.677 -6.908 1.00 81.81 10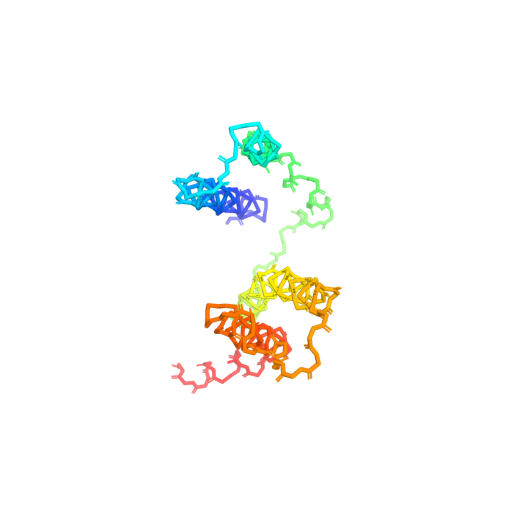6 PRO A C 1
ATOM 820 O O . PRO A 1 106 ? 0.255 3.157 -7.965 1.00 81.81 106 PRO A O 1
ATOM 823 N N . GLU A 1 107 ? -0.135 1.366 -6.661 1.00 83.31 107 GLU A N 1
ATOM 824 C CA . GLU A 1 107 ? 0.412 0.378 -7.594 1.00 83.31 107 GLU A CA 1
ATOM 825 C C . GLU A 1 107 ? -0.392 0.323 -8.902 1.00 83.31 107 GLU A C 1
ATOM 827 O O . GLU A 1 107 ? 0.176 0.321 -9.993 1.00 83.31 107 GLU A O 1
ATOM 832 N N . LEU A 1 108 ? -1.727 0.368 -8.827 1.00 84.62 108 LEU A N 1
ATOM 833 C CA . LEU A 1 108 ? -2.576 0.464 -10.017 1.00 84.62 108 LEU A CA 1
ATOM 834 C C . LEU A 1 108 ? -2.342 1.765 -10.791 1.00 84.62 108 LEU A C 1
ATOM 836 O O . LEU A 1 108 ? -2.316 1.740 -12.020 1.00 84.62 108 LEU A O 1
ATOM 840 N N . ILE A 1 109 ? -2.142 2.892 -10.100 1.00 86.38 109 ILE A N 1
ATOM 841 C CA . ILE A 1 109 ? -1.815 4.175 -10.742 1.00 86.38 109 ILE A CA 1
ATOM 842 C C . ILE A 1 109 ? -0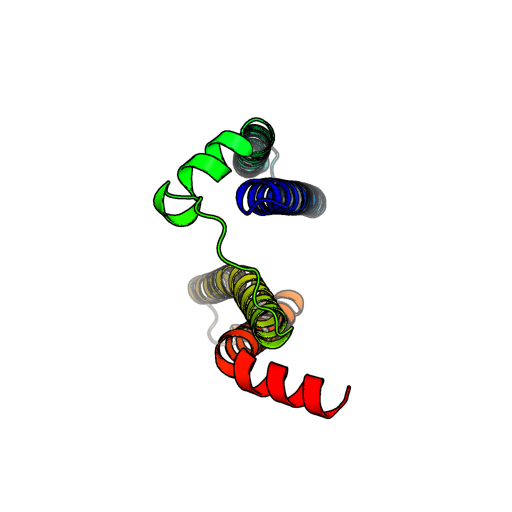.460 4.087 -11.457 1.00 86.38 109 ILE A C 1
ATOM 844 O O . ILE A 1 109 ? -0.334 4.556 -12.591 1.00 86.38 109 ILE A O 1
ATOM 848 N N . TYR A 1 110 ? 0.541 3.468 -10.829 1.00 83.75 110 TYR A N 1
ATOM 849 C CA . TYR A 1 110 ? 1.859 3.249 -11.423 1.00 83.75 110 TYR A CA 1
ATOM 850 C C . TYR A 1 110 ? 1.776 2.378 -12.683 1.00 83.75 110 TYR A C 1
ATOM 852 O O . TYR A 1 110 ? 2.214 2.799 -13.755 1.00 83.75 110 TYR A O 1
ATOM 860 N N . LEU A 1 111 ? 1.130 1.212 -12.592 1.00 83.12 111 LEU A N 1
ATOM 861 C CA . LEU A 1 111 ? 0.960 0.292 -13.720 1.00 83.12 111 LEU A CA 1
ATOM 862 C C . LEU A 1 111 ? 0.145 0.920 -14.856 1.00 83.12 111 LEU A C 1
ATOM 864 O O . LEU A 1 111 ? 0.475 0.747 -16.029 1.00 83.12 111 LEU A O 1
ATOM 868 N N . PHE A 1 112 ? -0.885 1.704 -14.525 1.00 83.31 112 PHE A N 1
ATOM 869 C CA . PHE A 1 112 ? -1.642 2.472 -15.511 1.00 83.31 112 PHE A CA 1
ATOM 870 C C . PHE A 1 112 ? -0.777 3.539 -16.193 1.00 83.31 112 PHE A C 1
ATOM 872 O O . PHE A 1 112 ? -0.872 3.733 -17.405 1.00 83.31 112 PHE A O 1
ATOM 879 N N . SER A 1 113 ? 0.103 4.203 -15.443 1.00 82.69 113 SER A N 1
ATOM 880 C CA . SER A 1 113 ? 1.038 5.189 -15.991 1.00 82.69 113 SER A CA 1
ATOM 881 C C . SER A 1 113 ? 2.030 4.539 -16.957 1.00 82.69 113 SER A C 1
ATOM 883 O O . SER A 1 113 ? 2.229 5.066 -18.051 1.00 82.69 113 SER A O 1
ATOM 885 N N . ILE A 1 114 ? 2.574 3.362 -16.618 1.00 82.88 114 ILE A N 1
ATOM 886 C CA . ILE A 1 114 ? 3.413 2.577 -17.536 1.00 82.88 114 ILE A CA 1
ATOM 887 C C . ILE A 1 114 ? 2.626 2.182 -18.782 1.00 82.88 114 ILE A C 1
ATOM 889 O O . ILE A 1 114 ? 3.099 2.414 -19.890 1.00 82.88 114 ILE A O 1
ATOM 893 N N . TYR A 1 115 ? 1.407 1.660 -18.628 1.00 81.75 115 TYR A N 1
ATOM 894 C CA . TYR A 1 115 ? 0.556 1.292 -19.761 1.00 81.75 115 TYR A CA 1
ATOM 895 C C . TYR A 1 115 ? 0.359 2.467 -20.736 1.00 81.75 115 TYR A C 1
ATOM 897 O O . TYR A 1 115 ? 0.515 2.316 -21.950 1.00 81.75 115 TYR A O 1
ATOM 905 N N . ARG A 1 116 ? 0.060 3.662 -20.209 1.00 80.69 116 ARG A N 1
ATOM 906 C CA . ARG A 1 116 ? -0.115 4.891 -21.002 1.00 80.69 116 ARG A CA 1
ATOM 907 C C . ARG A 1 116 ? 1.187 5.363 -21.645 1.00 80.69 116 ARG A C 1
ATOM 909 O O . ARG A 1 116 ? 1.164 5.815 -22.788 1.00 80.69 116 ARG A O 1
ATOM 916 N N . PHE A 1 117 ? 2.308 5.238 -20.944 1.00 79.50 117 PHE A N 1
ATOM 917 C CA . PHE A 1 117 ? 3.625 5.577 -21.472 1.00 79.50 117 PHE A CA 1
ATOM 918 C C . PHE A 1 117 ? 4.021 4.650 -22.630 1.00 79.50 117 PHE A C 1
ATOM 920 O O . PHE A 1 117 ? 4.353 5.134 -23.712 1.00 79.50 117 PHE A O 1
ATOM 927 N N . THR A 1 118 ? 3.873 3.331 -22.469 1.00 77.69 118 THR A N 1
ATOM 928 C CA . THR A 1 118 ? 4.107 2.346 -23.537 1.00 77.69 118 THR A CA 1
ATOM 929 C C . THR A 1 118 ? 3.208 2.610 -24.743 1.00 77.69 118 THR A C 1
ATOM 931 O O . THR A 1 118 ? 3.682 2.575 -25.876 1.00 77.69 118 THR A O 1
ATOM 934 N N . GLN A 1 119 ? 1.934 2.957 -24.521 1.00 76.12 119 GLN A N 1
ATOM 935 C CA . GLN A 1 119 ? 1.018 3.357 -25.592 1.00 76.12 119 GLN A CA 1
ATOM 936 C C . GLN A 1 119 ? 1.511 4.598 -26.356 1.00 76.12 119 GLN A C 1
ATOM 938 O O . GLN A 1 119 ? 1.348 4.657 -27.568 1.00 76.12 119 GLN A O 1
ATOM 943 N N . SER A 1 120 ? 2.111 5.577 -25.672 1.00 72.94 120 SER A N 1
ATOM 944 C CA . SER A 1 120 ? 2.589 6.816 -26.306 1.00 72.94 120 SER A CA 1
ATOM 945 C C . SER A 1 120 ? 3.858 6.648 -27.151 1.00 72.94 120 SER A C 1
ATOM 947 O O . SER A 1 120 ? 4.080 7.435 -28.066 1.00 72.94 120 SER A O 1
ATOM 949 N N . ILE A 1 121 ? 4.675 5.631 -26.857 1.00 73.25 121 ILE A N 1
ATOM 950 C CA . ILE A 1 121 ? 5.959 5.374 -27.536 1.00 73.25 121 ILE A CA 1
ATOM 951 C C . ILE A 1 121 ? 5.820 4.303 -28.624 1.00 73.25 121 ILE A C 1
ATOM 953 O O . ILE A 1 121 ? 6.638 4.239 -29.538 1.00 73.25 121 ILE A O 1
ATOM 957 N N . SER A 1 122 ? 4.775 3.475 -28.555 1.00 65.62 122 SER A N 1
ATOM 958 C CA . SER A 1 122 ? 4.509 2.442 -29.557 1.00 65.62 122 SER A CA 1
ATOM 959 C C . SER A 1 122 ? 4.059 3.084 -30.875 1.00 65.62 122 SER A C 1
ATOM 961 O O . SER A 1 122 ? 2.885 3.393 -31.061 1.00 65.62 122 SER A O 1
ATOM 963 N N . THR A 1 123 ? 5.003 3.292 -31.792 1.00 59.41 123 THR A N 1
ATOM 964 C CA . THR A 1 123 ? 4.762 3.762 -33.167 1.00 59.41 123 THR A CA 1
ATOM 965 C C . THR A 1 123 ? 4.291 2.648 -34.106 1.00 59.41 123 THR A C 1
ATOM 967 O O . THR A 1 123 ? 3.650 2.939 -35.115 1.00 59.41 123 THR A O 1
ATOM 970 N N . ASP A 1 124 ? 4.548 1.380 -33.766 1.00 57.50 124 ASP A N 1
ATOM 971 C CA . ASP A 1 124 ? 4.132 0.219 -34.555 1.00 57.50 124 ASP A CA 1
ATOM 972 C C . ASP A 1 124 ? 2.753 -0.304 -34.134 1.00 57.50 124 ASP A C 1
ATOM 974 O O . ASP A 1 124 ? 2.559 -0.843 -33.045 1.00 57.50 124 ASP A O 1
ATOM 978 N N . THR A 1 125 ? 1.788 -0.213 -35.049 1.00 57.72 125 THR A N 1
ATOM 979 C CA . THR A 1 125 ? 0.395 -0.671 -34.878 1.00 57.72 125 THR A CA 1
ATOM 980 C C . THR A 1 125 ? 0.232 -2.197 -34.862 1.00 57.72 125 THR A C 1
ATOM 982 O O . THR A 1 125 ? -0.874 -2.685 -34.636 1.00 57.72 125 THR A O 1
ATOM 985 N N . GLN A 1 126 ? 1.305 -2.965 -35.088 1.00 57.12 126 GLN A N 1
ATOM 986 C CA . GLN A 1 126 ? 1.244 -4.427 -35.232 1.00 57.12 126 GLN A CA 1
ATOM 987 C C . GLN A 1 126 ? 1.577 -5.215 -33.958 1.00 57.12 126 GLN A C 1
ATOM 989 O O . GLN A 1 126 ? 1.232 -6.393 -33.875 1.00 57.12 126 GLN A O 1
ATOM 994 N N . THR A 1 127 ? 2.202 -4.599 -32.949 1.00 59.88 127 THR A N 1
ATOM 995 C CA . THR A 1 127 ? 2.477 -5.277 -31.671 1.00 59.88 127 THR A CA 1
ATOM 996 C C . THR A 1 127 ? 1.460 -4.848 -30.622 1.00 59.88 127 THR A C 1
ATOM 998 O O . THR A 1 127 ? 1.188 -3.664 -30.432 1.00 59.88 127 THR A O 1
ATOM 1001 N N . SER A 1 128 ? 0.834 -5.817 -29.947 1.00 66.62 128 SER A N 1
ATOM 1002 C CA . SER A 1 128 ? -0.130 -5.485 -28.901 1.00 66.62 128 SER A CA 1
ATOM 1003 C C . SER A 1 128 ? 0.598 -4.787 -27.748 1.00 66.62 128 SER A C 1
ATOM 1005 O O . SER A 1 128 ? 1.611 -5.276 -27.248 1.00 66.62 128 SER A O 1
ATOM 1007 N N . ILE A 1 129 ? 0.064 -3.650 -27.290 1.00 69.88 129 ILE A N 1
ATOM 1008 C CA . ILE A 1 129 ? 0.597 -2.892 -26.138 1.00 69.88 129 ILE A CA 1
ATOM 1009 C C . ILE A 1 129 ? 0.778 -3.825 -24.930 1.00 69.88 129 ILE A C 1
ATOM 1011 O O . ILE A 1 129 ? 1.747 -3.718 -24.184 1.00 69.88 129 ILE A O 1
ATOM 1015 N N . TRP A 1 130 ? -0.132 -4.793 -24.788 1.00 71.06 130 TRP A N 1
ATOM 1016 C CA . TRP A 1 130 ? -0.094 -5.821 -23.756 1.00 71.06 130 TRP A CA 1
ATOM 1017 C C . TRP A 1 130 ? 1.144 -6.725 -23.843 1.00 71.06 130 TRP A C 1
ATOM 1019 O O . TRP A 1 130 ? 1.739 -7.005 -22.808 1.00 71.06 130 TRP A O 1
ATOM 1029 N N . ALA A 1 131 ? 1.580 -7.133 -25.040 1.00 71.38 131 ALA A N 1
ATOM 1030 C CA . ALA A 1 131 ? 2.802 -7.922 -25.212 1.00 71.38 131 ALA A CA 1
ATOM 1031 C C . ALA A 1 131 ? 4.077 -7.118 -24.888 1.00 71.38 131 ALA A C 1
ATOM 1033 O O . ALA A 1 131 ? 5.025 -7.682 -24.347 1.00 71.38 131 ALA A O 1
ATOM 1034 N N . ASN A 1 132 ? 4.077 -5.802 -25.137 1.00 71.62 132 ASN A N 1
ATOM 1035 C CA . ASN A 1 132 ? 5.216 -4.918 -24.848 1.00 71.62 132 ASN A CA 1
ATOM 1036 C C . ASN A 1 132 ? 5.388 -4.566 -23.360 1.00 71.62 132 ASN A C 1
ATOM 1038 O O . ASN A 1 132 ? 6.459 -4.122 -22.960 1.00 71.62 132 ASN A O 1
ATOM 1042 N N . LEU A 1 133 ? 4.369 -4.768 -22.519 1.00 69.50 133 LEU A N 1
ATOM 1043 C CA . LEU A 1 133 ? 4.448 -4.466 -21.083 1.00 69.50 133 LEU A CA 1
ATOM 1044 C C . LEU A 1 133 ? 5.410 -5.380 -20.308 1.00 69.50 133 LEU A C 1
ATOM 1046 O O . LEU A 1 133 ? 5.804 -5.027 -19.200 1.00 69.50 133 LEU A O 1
ATOM 1050 N N . GLY A 1 134 ? 5.802 -6.526 -20.869 1.00 75.50 134 GLY A N 1
ATOM 1051 C CA . GLY A 1 134 ? 6.604 -7.530 -20.173 1.00 75.50 134 GLY A CA 1
ATOM 1052 C C . GLY A 1 134 ? 5.788 -8.333 -19.149 1.00 75.50 134 GLY A C 1
ATOM 1053 O O . GLY A 1 134 ? 4.814 -7.857 -18.561 1.00 75.50 134 GLY A O 1
ATOM 1054 N N . THR A 1 135 ? 6.186 -9.585 -18.923 1.00 78.56 135 THR A N 1
ATOM 1055 C CA . THR A 1 135 ? 5.446 -10.549 -18.085 1.00 78.56 135 THR A CA 1
ATOM 1056 C C . THR A 1 135 ? 5.315 -10.109 -16.623 1.00 78.56 135 THR A C 1
ATOM 1058 O O . THR A 1 135 ? 4.299 -10.387 -15.987 1.00 78.56 135 THR A O 1
ATOM 1061 N N . GLN A 1 136 ? 6.294 -9.365 -16.099 1.00 77.50 136 GLN A N 1
ATOM 1062 C CA . GLN A 1 136 ? 6.265 -8.831 -14.734 1.00 77.50 136 GLN A CA 1
ATOM 1063 C C . GLN A 1 136 ? 5.154 -7.790 -14.535 1.00 77.50 136 GLN A C 1
ATOM 1065 O O . GLN A 1 136 ? 4.395 -7.891 -13.573 1.00 77.50 136 GLN A O 1
ATOM 1070 N N . ASN A 1 137 ? 5.001 -6.831 -15.455 1.00 80.50 137 ASN A N 1
ATOM 1071 C CA . ASN A 1 137 ? 3.954 -5.811 -15.342 1.00 80.50 137 ASN A CA 1
ATOM 1072 C C . ASN A 1 137 ? 2.564 -6.403 -15.594 1.00 80.50 137 ASN A C 1
ATOM 1074 O O . ASN A 1 137 ? 1.602 -6.004 -14.944 1.00 80.50 137 ASN A O 1
ATOM 1078 N N . GLN A 1 138 ? 2.448 -7.398 -16.483 1.00 81.25 138 GLN A N 1
ATOM 1079 C CA . GLN A 1 138 ? 1.197 -8.139 -16.668 1.00 81.25 138 GLN A CA 1
ATOM 1080 C C . GLN A 1 138 ? 0.761 -8.829 -15.369 1.00 81.25 138 GLN A C 1
ATOM 1082 O O . GLN A 1 138 ? -0.374 -8.646 -14.929 1.00 81.25 138 GLN A O 1
ATOM 1087 N N . ALA A 1 139 ? 1.665 -9.577 -14.724 1.00 84.12 139 ALA A N 1
ATOM 1088 C CA . ALA A 1 139 ? 1.392 -10.216 -13.439 1.00 84.12 139 ALA A CA 1
ATOM 1089 C C . ALA A 1 139 ? 1.067 -9.182 -12.347 1.00 84.12 139 ALA A C 1
ATOM 1091 O O . ALA A 1 139 ? 0.130 -9.388 -11.575 1.00 84.12 139 ALA A O 1
ATOM 1092 N N . GLY A 1 140 ? 1.777 -8.048 -12.336 1.00 83.38 140 GLY A N 1
ATOM 1093 C CA . GLY A 1 140 ? 1.507 -6.913 -11.455 1.00 83.38 140 GLY A CA 1
ATOM 1094 C C . GLY A 1 140 ? 0.084 -6.373 -11.603 1.00 83.38 140 GLY A C 1
ATOM 1095 O O . GLY A 1 140 ? -0.605 -6.192 -10.606 1.00 83.38 140 GLY A O 1
ATOM 1096 N N . ILE A 1 141 ? -0.419 -6.205 -12.832 1.00 85.25 141 ILE A N 1
ATOM 1097 C CA . ILE A 1 141 ? -1.794 -5.733 -13.076 1.00 85.25 141 ILE A CA 1
ATOM 1098 C C . ILE A 1 141 ? -2.819 -6.697 -12.473 1.00 85.25 141 ILE A C 1
ATOM 1100 O O . ILE A 1 141 ? -3.745 -6.255 -11.788 1.00 85.25 141 ILE A O 1
ATOM 1104 N N . PHE A 1 142 ? -2.655 -8.005 -12.686 1.00 86.38 142 PHE A N 1
ATOM 1105 C CA . PHE A 1 142 ? -3.565 -9.002 -12.118 1.00 86.38 142 PHE A CA 1
ATOM 1106 C C . PHE A 1 142 ? -3.501 -9.026 -10.590 1.00 86.38 142 PHE A C 1
ATOM 1108 O O . PHE A 1 142 ? -4.546 -8.996 -9.936 1.00 86.38 142 PHE A O 1
ATOM 1115 N N . ALA A 1 143 ? -2.293 -9.036 -10.023 1.00 86.00 143 ALA A N 1
ATOM 1116 C CA . ALA A 1 143 ? -2.082 -9.058 -8.581 1.00 86.00 143 ALA A CA 1
ATOM 1117 C C . ALA A 1 143 ? -2.672 -7.813 -7.906 1.00 86.00 143 ALA A C 1
ATOM 1119 O O . ALA A 1 143 ? -3.452 -7.939 -6.964 1.00 86.00 143 ALA A O 1
ATOM 1120 N N . SER A 1 144 ? -2.387 -6.623 -8.432 1.00 85.75 144 SER A N 1
ATOM 1121 C CA . SER A 1 144 ? -2.860 -5.351 -7.878 1.00 85.75 144 SER A CA 1
ATOM 1122 C C . SER A 1 144 ? -4.365 -5.172 -8.042 1.00 85.75 144 SER A C 1
ATOM 1124 O O . SER A 1 144 ? -5.024 -4.652 -7.144 1.00 85.75 144 SER A O 1
ATOM 1126 N N . THR A 1 145 ? -4.944 -5.678 -9.135 1.00 87.38 145 THR A N 1
ATOM 1127 C CA . THR A 1 145 ? -6.404 -5.707 -9.315 1.00 87.38 145 THR A CA 1
ATOM 1128 C C . THR A 1 145 ? -7.060 -6.637 -8.298 1.00 87.38 145 THR A C 1
ATOM 1130 O O . THR A 1 145 ? -8.021 -6.246 -7.637 1.00 87.38 145 THR A O 1
ATOM 1133 N N . ALA A 1 146 ? -6.529 -7.850 -8.115 1.00 88.69 146 ALA A N 1
ATOM 1134 C CA . ALA A 1 146 ? -7.026 -8.777 -7.103 1.00 88.69 146 ALA A CA 1
ATOM 1135 C C . ALA A 1 146 ? -6.900 -8.178 -5.694 1.00 88.69 146 ALA A C 1
ATOM 1137 O O . ALA A 1 146 ? -7.856 -8.204 -4.921 1.00 88.69 146 ALA A O 1
ATOM 1138 N N . GLN A 1 147 ? -5.756 -7.569 -5.382 1.00 86.56 147 GLN A N 1
ATOM 1139 C CA . GLN A 1 147 ? -5.505 -6.907 -4.107 1.00 86.56 147 GLN A CA 1
ATOM 1140 C C . GLN A 1 147 ? -6.475 -5.741 -3.868 1.00 86.56 147 GLN A C 1
ATOM 1142 O O . GLN A 1 147 ? -7.015 -5.609 -2.771 1.00 86.56 147 GLN A O 1
ATOM 1147 N N . PHE A 1 148 ? -6.767 -4.939 -4.892 1.00 88.25 148 PHE A N 1
ATOM 1148 C CA . PHE A 1 148 ? -7.759 -3.868 -4.825 1.00 88.25 148 PHE A CA 1
ATOM 1149 C C . PHE A 1 148 ? -9.168 -4.406 -4.540 1.00 88.25 148 PHE A C 1
ATOM 1151 O O . PHE A 1 148 ? -9.842 -3.921 -3.631 1.00 88.25 148 PHE A O 1
ATOM 1158 N N . LEU A 1 149 ? -9.593 -5.455 -5.253 1.00 88.88 149 LEU A N 1
ATOM 1159 C CA . LEU A 1 149 ? -10.893 -6.095 -5.037 1.00 88.88 149 LEU A CA 1
ATOM 1160 C C . LEU A 1 149 ? -11.013 -6.695 -3.632 1.00 88.88 149 LEU A C 1
ATOM 1162 O O . LEU A 1 149 ? -12.044 -6.525 -2.983 1.00 88.88 149 LEU A O 1
ATOM 1166 N N . ILE A 1 150 ? -9.956 -7.344 -3.137 1.00 87.50 150 ILE A N 1
ATOM 1167 C CA . ILE A 1 150 ? -9.894 -7.861 -1.765 1.00 87.50 150 ILE A CA 1
ATOM 1168 C C . ILE A 1 150 ? -10.005 -6.709 -0.763 1.00 87.50 150 ILE A C 1
ATOM 1170 O O . ILE A 1 150 ? -10.784 -6.796 0.182 1.00 87.50 150 ILE A O 1
ATOM 1174 N N . GLY A 1 151 ? -9.279 -5.612 -0.981 1.00 84.06 151 GLY A N 1
ATOM 1175 C CA . GLY A 1 151 ? -9.342 -4.426 -0.132 1.00 84.06 151 GLY A CA 1
ATOM 1176 C C . GLY A 1 151 ? -10.753 -3.832 -0.050 1.00 84.06 151 GLY A C 1
ATOM 1177 O O . GLY A 1 151 ? -11.255 -3.599 1.050 1.00 84.06 151 GLY A O 1
ATOM 1178 N N . ILE A 1 152 ? -11.434 -3.671 -1.193 1.00 86.38 152 ILE A N 1
ATOM 1179 C CA . ILE A 1 152 ? -12.840 -3.233 -1.260 1.00 86.38 152 ILE A CA 1
ATOM 1180 C C . ILE A 1 152 ? -13.739 -4.220 -0.513 1.00 86.38 152 ILE A C 1
ATOM 1182 O O . ILE A 1 152 ? -14.567 -3.819 0.308 1.00 86.38 152 ILE A O 1
ATOM 1186 N N . PHE A 1 153 ? -13.577 -5.516 -0.777 1.00 86.62 153 PHE A N 1
ATOM 1187 C CA . PHE A 1 153 ? -14.384 -6.554 -0.149 1.00 86.62 153 PHE A CA 1
ATOM 1188 C C . PHE A 1 153 ? -14.229 -6.556 1.375 1.00 86.62 153 PHE A C 1
ATOM 1190 O O . PHE A 1 153 ? -15.222 -6.677 2.085 1.00 86.62 153 PHE A O 1
ATOM 1197 N N . LEU A 1 154 ? -13.015 -6.373 1.895 1.00 85.19 154 LEU A N 1
ATOM 1198 C CA . LEU A 1 154 ? -12.769 -6.279 3.333 1.00 85.19 154 LEU A CA 1
ATOM 1199 C C . LEU A 1 154 ? -13.361 -4.998 3.929 1.00 85.19 154 LEU A C 1
ATOM 1201 O O . LEU A 1 154 ? -13.955 -5.058 5.004 1.00 85.19 154 LEU A O 1
ATOM 1205 N N . LEU A 1 155 ? -13.272 -3.867 3.222 1.00 83.62 155 LEU A N 1
ATOM 1206 C CA . LEU A 1 155 ? -13.813 -2.584 3.674 1.00 83.62 155 LEU A CA 1
ATOM 1207 C C . LEU A 1 155 ? -15.342 -2.628 3.842 1.00 83.62 155 LEU A C 1
ATOM 1209 O O . LEU A 1 155 ? -15.866 -2.251 4.889 1.00 83.62 155 LEU A O 1
ATOM 1213 N N . PHE A 1 156 ? -16.064 -3.120 2.829 1.00 80.75 156 PHE A N 1
ATOM 1214 C CA . PHE A 1 156 ? -17.534 -3.140 2.825 1.00 80.75 156 PHE A CA 1
ATOM 1215 C C . PHE A 1 156 ? -18.130 -4.435 3.400 1.00 80.75 156 PHE A C 1
ATOM 1217 O O . PHE A 1 156 ? -19.262 -4.451 3.886 1.00 80.75 156 PHE A O 1
ATOM 1224 N N . GLY A 1 157 ? -17.379 -5.535 3.369 1.00 79.50 157 GLY A N 1
ATOM 1225 C CA . GLY A 1 157 ? -17.800 -6.856 3.838 1.00 79.50 157 GLY A CA 1
ATOM 1226 C C . GLY A 1 157 ? -17.514 -7.128 5.315 1.00 79.50 157 GLY A C 1
ATOM 1227 O O . GLY A 1 157 ? -17.982 -8.146 5.834 1.00 79.50 157 GLY A O 1
ATOM 1228 N N . ALA A 1 158 ? -16.806 -6.233 6.016 1.00 77.38 158 ALA A N 1
ATOM 1229 C CA . ALA A 1 158 ? -16.393 -6.425 7.407 1.00 77.38 158 ALA A CA 1
ATOM 1230 C C . ALA A 1 158 ? -17.516 -6.868 8.370 1.00 77.38 158 ALA A C 1
ATOM 1232 O O . ALA A 1 158 ? -17.280 -7.802 9.143 1.00 77.38 158 ALA A O 1
ATOM 1233 N N . PRO A 1 159 ? -18.748 -6.309 8.332 1.00 71.81 159 PRO A N 1
ATOM 1234 C CA . PRO A 1 159 ? -19.815 -6.729 9.245 1.00 71.81 159 PRO A CA 1
ATOM 1235 C C . PRO A 1 159 ? -20.262 -8.176 9.000 1.00 71.81 159 PRO A C 1
ATOM 1237 O O . PRO A 1 159 ? -20.470 -8.941 9.945 1.00 71.81 159 PRO A O 1
ATOM 1240 N N . LYS A 1 160 ? -20.364 -8.578 7.725 1.00 77.00 160 LYS A N 1
ATOM 1241 C CA . LYS A 1 160 ? -20.751 -9.940 7.334 1.00 77.00 160 LYS A CA 1
ATOM 1242 C C . LYS A 1 160 ? -19.652 -10.935 7.691 1.00 77.00 160 LYS A C 1
ATOM 1244 O O . LYS A 1 160 ? -19.949 -11.952 8.314 1.00 77.00 160 LYS A O 1
ATOM 1249 N N . LEU A 1 161 ? -18.396 -10.609 7.388 1.00 75.94 161 LEU A N 1
ATOM 1250 C CA . LEU A 1 161 ? -17.239 -11.453 7.691 1.00 75.94 161 LEU A CA 1
ATOM 1251 C C . LEU A 1 161 ? -17.077 -11.663 9.207 1.00 75.94 161 LEU A C 1
ATOM 1253 O O . LEU A 1 161 ? -16.930 -12.792 9.672 1.00 75.94 161 LEU A O 1
ATOM 1257 N N . SER A 1 162 ? -17.219 -10.584 9.985 1.00 75.31 162 SER A N 1
ATOM 1258 C CA . SER A 1 162 ? -17.183 -10.608 11.452 1.00 75.31 162 SER A CA 1
ATOM 1259 C C . SER A 1 162 ? -18.281 -11.494 12.051 1.00 75.31 162 SER A C 1
ATOM 1261 O O . SER A 1 162 ? -18.043 -12.218 13.020 1.00 75.31 162 SER A O 1
ATOM 1263 N N . SER A 1 163 ? -19.486 -11.471 11.472 1.00 75.75 163 SER A N 1
ATOM 1264 C CA . SER A 1 163 ? -20.586 -12.346 11.898 1.00 75.75 163 SER A CA 1
ATOM 1265 C C . SER A 1 163 ? -20.344 -13.817 11.543 1.00 75.75 163 SER A C 1
ATOM 1267 O O . SER A 1 163 ? -20.711 -14.703 12.308 1.00 75.75 163 SER A O 1
ATOM 1269 N N . TRP A 1 164 ? -19.707 -14.084 10.400 1.00 77.75 164 TRP A N 1
ATOM 1270 C CA . TRP A 1 164 ? -19.489 -15.435 9.888 1.00 77.75 164 TRP A CA 1
ATOM 1271 C C . TRP A 1 164 ? -18.384 -16.166 10.652 1.00 77.75 164 TRP A C 1
ATOM 1273 O O . TRP A 1 164 ? -18.562 -17.318 11.037 1.00 77.75 164 TRP A O 1
ATOM 1283 N N . ILE A 1 165 ? -17.282 -15.470 10.945 1.00 76.56 165 ILE A N 1
ATOM 1284 C CA . ILE A 1 165 ? -16.172 -15.998 11.749 1.00 76.56 165 ILE A CA 1
ATOM 1285 C C . ILE A 1 165 ? -16.649 -16.329 13.169 1.00 76.56 165 ILE A C 1
ATOM 1287 O O . ILE A 1 165 ? -16.354 -17.404 13.675 1.00 76.56 165 ILE A O 1
ATOM 1291 N N . ARG A 1 166 ? -17.471 -15.467 13.784 1.00 73.12 166 ARG A N 1
ATOM 1292 C CA . ARG A 1 166 ? -18.051 -15.739 15.112 1.00 73.12 166 ARG A CA 1
ATOM 1293 C C . ARG A 1 166 ? -19.059 -16.879 15.152 1.00 73.12 166 ARG A C 1
ATOM 1295 O O . ARG A 1 166 ? -19.272 -17.420 16.218 1.00 73.12 166 ARG A O 1
ATOM 1302 N N . LYS A 1 167 ? -19.711 -17.214 14.036 1.00 74.62 167 LYS A N 1
ATOM 1303 C CA . LYS A 1 167 ? -20.600 -18.386 13.966 1.00 74.62 167 LYS A CA 1
ATOM 1304 C C . LYS A 1 167 ? -19.831 -19.707 13.895 1.00 74.62 167 LYS A C 1
ATOM 1306 O O . LYS A 1 167 ? -20.438 -20.755 14.075 1.00 74.62 167 LYS A O 1
ATOM 1311 N N . ARG A 1 168 ? -18.541 -19.663 13.549 1.00 66.12 168 ARG A N 1
ATOM 1312 C CA . ARG A 1 168 ? -17.664 -20.836 13.429 1.00 66.12 168 ARG A CA 1
ATOM 1313 C C . ARG A 1 168 ? -16.713 -21.014 14.621 1.00 66.12 168 ARG A C 1
ATOM 1315 O O . ARG A 1 168 ? -16.036 -22.036 14.665 1.00 66.12 168 ARG A O 1
ATOM 1322 N N . LEU A 1 169 ? -16.648 -20.032 15.520 1.00 57.47 169 LEU A N 1
ATOM 1323 C CA . LEU A 1 169 ? -15.943 -20.065 16.807 1.00 57.47 169 LEU A CA 1
ATOM 1324 C C . LEU A 1 169 ? -16.934 -20.417 17.913 1.00 57.47 169 LEU A C 1
ATOM 1326 O O . LEU A 1 169 ? -16.527 -21.163 18.824 1.00 57.47 169 LEU A O 1
#

Radius of gyration: 21.5 Å; Cα contacts (8 Å, |Δi|>4): 100; chains: 1; bounding box: 46×37×64 Å

Foldseek 3Di:
DFPLVVQLVVLLVVLVVQLVVLVVVVVVCVVVCVPDDDPVVVVVVVVVSVVSNVVSVVSVVPSSVVSPVVQDPVNRPPDDDPPDCLVVQLVVLQVVLVVLQVVLVVLLVVLVVLLVVLVVPPPDPPDDSQVVSDPVSVVSNVVSVVSNVSSVCSNVVSNVVSVVVVVVD

Secondary structure (DSSP, 8-state):
--HHHHHHHHHHHHHHHHHHHHHHHHHHHHHHHHHH--HHHHHHHHHHHHHHHHHHHHHHH-HHHHHHHHS-GGG-S-PPPPSSSHHHHHHHHHHHHHHHHHHHHHHHHHHHHHHHHHHHH---TTS-HHHHTHHHHHHHHHHHHHHHHHHHHHHHHHHHHHHHHHHH-

Nearest PDB structures (foldseek):
  3q84-assembly2_G  TM=2.408E-01  e=3.919E+00  Homo sapiens

Sequence (169 aa):
MSPKQILIVAVRLIVLIGIVQTLSSIVTIFAQSGSEYNSAQLLLPLSIYGFYLAAWLLVWCFPATIANRLLPEHLQTAQETPKHPAPWMTTGIVLIGIYTLSQAIPELIYLFSIYRFTQSISTDTQTSIWANLGTQNQAGIFASTAQFLIGIFLLFGAPKLSSWIRKRL